Protein AF-A0A9N9KF55-F1 (afdb_monomer_lite)

pLDDT: mean 70.73, std 16.81, range [27.12, 92.0]

Sequence (144 aa):
PLNIGVVNFHNNLCIQPLPSSMITHIQKQMENEDEDSIFFDDGKKIGINKFAIDVDDEVMEFLNEFRDCMSLDVLRQTLHKNSVHNRPNLNFDISYAYQFFNHMYNLYSNDMLSRSLTESEYNSYVWTPLICYAFLEKGNIRIS

Secondary structure (DSSP, 8-state):
--------TT-TT--PPPPHHHHHHHHHHHH-TT-SEEESSTTS-SEEE-------HHHHHHHHTTTT--SHHHHHHHHHHT--TT-TT--HHHHHHHHHHHHHHHHHHSGGGTSPPPHHHHIIIIIHHHHIIIIITTS-----

Structure (mmCIF, N/CA/C/O backbone):
data_AF-A0A9N9KF55-F1
#
_entry.id   AF-A0A9N9KF55-F1
#
loop_
_atom_site.group_PDB
_atom_site.id
_atom_site.type_symbol
_atom_site.label_atom_id
_atom_site.label_alt_id
_atom_site.label_comp_id
_atom_site.labe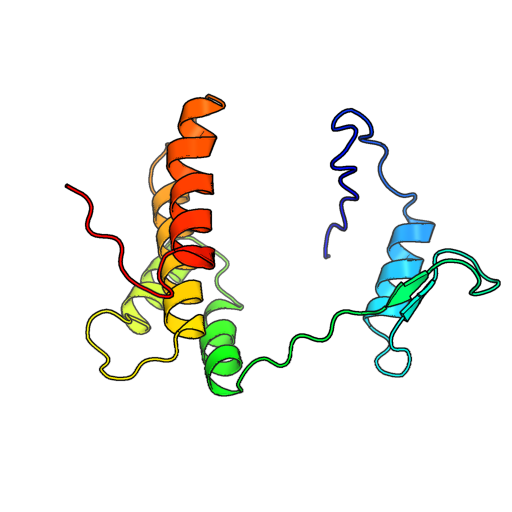l_asym_id
_atom_site.label_entity_id
_atom_site.label_seq_id
_atom_site.pdbx_PDB_ins_code
_atom_site.Cartn_x
_atom_site.Cartn_y
_atom_site.Cartn_z
_atom_site.occupancy
_atom_site.B_iso_or_equiv
_atom_site.auth_seq_id
_atom_site.auth_comp_id
_atom_site.auth_asym_id
_atom_site.auth_atom_id
_atom_site.pdbx_PDB_model_num
ATOM 1 N N . PRO A 1 1 ? 8.395 -1.470 12.565 1.00 34.22 1 PRO A N 1
ATOM 2 C CA . PRO A 1 1 ? 7.269 -0.893 13.339 1.00 34.22 1 PRO A CA 1
ATOM 3 C C . PRO A 1 1 ? 6.382 -0.028 12.433 1.00 34.22 1 PRO A C 1
ATOM 5 O O . PRO A 1 1 ? 6.870 0.956 11.883 1.00 34.22 1 PRO A O 1
ATOM 8 N N . LEU A 1 2 ? 5.118 -0.420 12.235 1.00 27.12 2 LEU A N 1
ATOM 9 C CA . LEU A 1 2 ? 4.132 0.390 11.509 1.00 27.12 2 LEU A CA 1
ATOM 10 C C . LEU A 1 2 ? 3.866 1.685 12.289 1.00 27.12 2 LEU A C 1
ATOM 12 O O . LEU A 1 2 ? 3.388 1.644 13.423 1.00 27.12 2 LEU A O 1
ATOM 16 N N . ASN A 1 3 ? 4.205 2.827 11.690 1.00 31.88 3 ASN A N 1
ATOM 17 C CA . ASN A 1 3 ? 3.914 4.150 12.234 1.00 31.88 3 ASN A CA 1
ATOM 18 C C . ASN A 1 3 ? 2.461 4.490 11.872 1.00 31.88 3 ASN A C 1
ATOM 20 O O . ASN A 1 3 ? 2.179 4.892 10.745 1.00 31.88 3 ASN A O 1
ATOM 24 N N . ILE A 1 4 ? 1.524 4.270 12.797 1.00 40.72 4 ILE A N 1
ATOM 25 C CA . ILE A 1 4 ? 0.111 4.607 12.584 1.00 40.72 4 ILE A CA 1
ATOM 26 C C . ILE A 1 4 ? -0.054 6.107 12.850 1.00 40.72 4 ILE A C 1
ATOM 28 O O . ILE A 1 4 ? -0.200 6.540 13.993 1.00 40.72 4 ILE A O 1
ATOM 32 N N . GLY A 1 5 ? 0.021 6.909 11.789 1.00 43.12 5 GLY A N 1
ATOM 33 C CA . GLY A 1 5 ? -0.360 8.318 11.823 1.00 43.12 5 GLY A CA 1
ATOM 34 C C . GLY A 1 5 ? -1.875 8.457 11.685 1.00 43.12 5 GLY A C 1
ATOM 35 O O . GLY A 1 5 ? -2.459 7.915 10.752 1.00 43.12 5 GLY A O 1
ATOM 36 N N . VAL A 1 6 ? -2.519 9.188 12.596 1.00 42.06 6 VAL A N 1
ATOM 37 C CA . VAL A 1 6 ? -3.926 9.583 12.438 1.00 42.06 6 VAL A CA 1
ATOM 38 C C . VAL A 1 6 ? -3.951 10.897 11.671 1.00 42.06 6 VAL A C 1
ATOM 40 O O . VAL A 1 6 ? -3.506 11.920 12.183 1.00 42.06 6 VAL A O 1
ATOM 43 N N . VAL A 1 7 ? -4.458 10.872 10.439 1.00 40.25 7 VAL A N 1
ATOM 44 C CA . VAL A 1 7 ? -4.678 12.081 9.639 1.00 40.25 7 VAL A CA 1
ATOM 45 C C . VAL A 1 7 ? -6.153 12.447 9.734 1.00 40.25 7 VAL A C 1
ATOM 47 O O . VAL A 1 7 ? -7.020 11.707 9.274 1.00 40.25 7 VAL A O 1
ATOM 50 N N . ASN A 1 8 ? -6.455 13.594 10.341 1.00 38.19 8 ASN A N 1
ATOM 51 C CA . ASN A 1 8 ? -7.797 14.160 10.288 1.00 38.19 8 ASN A CA 1
ATOM 52 C C . ASN A 1 8 ? -7.970 14.908 8.958 1.00 38.19 8 ASN A C 1
ATOM 54 O O . ASN A 1 8 ? -7.530 16.048 8.831 1.00 38.19 8 ASN A O 1
ATOM 58 N N . PHE A 1 9 ? -8.642 14.282 7.988 1.00 38.03 9 PHE A N 1
ATOM 59 C CA . PHE A 1 9 ? -8.884 14.856 6.655 1.00 38.03 9 PHE A CA 1
ATOM 60 C C . PHE A 1 9 ? -9.669 16.180 6.665 1.00 38.03 9 PHE A C 1
ATOM 62 O O . PHE A 1 9 ? -9.652 16.910 5.678 1.00 38.03 9 PHE A O 1
ATOM 69 N N . HIS A 1 10 ? -10.353 16.511 7.764 1.00 38.72 10 HIS A N 1
ATOM 70 C CA . HIS A 1 10 ? -11.086 17.771 7.909 1.00 38.72 10 HIS A CA 1
ATOM 71 C C . HIS A 1 10 ? -10.270 18.870 8.600 1.00 38.72 10 HIS A C 1
ATOM 73 O O . HIS A 1 10 ? -10.693 20.025 8.612 1.00 38.72 10 HIS A O 1
ATOM 79 N N . ASN A 1 11 ? -9.113 18.536 9.181 1.00 41.09 11 ASN A N 1
ATOM 80 C CA . ASN A 1 11 ? -8.229 19.503 9.818 1.00 41.09 11 ASN A CA 1
ATOM 81 C C . ASN A 1 11 ? -6.774 19.005 9.834 1.00 41.09 11 ASN A C 1
ATOM 83 O O . ASN A 1 11 ? -6.317 18.399 10.807 1.00 41.09 11 ASN A O 1
ATOM 87 N N . ASN A 1 12 ? -6.029 19.335 8.775 1.00 47.25 12 ASN A N 1
ATOM 88 C CA . ASN A 1 12 ? -4.617 18.972 8.587 1.00 47.25 12 ASN A CA 1
ATOM 89 C C . ASN A 1 12 ? -3.664 19.554 9.659 1.00 47.25 12 ASN A C 1
ATOM 91 O O . ASN A 1 12 ? -2.484 19.217 9.672 1.00 47.25 12 ASN A O 1
ATOM 95 N N . LEU A 1 13 ? -4.150 20.422 10.561 1.00 47.34 13 LEU A N 1
ATOM 96 C CA . LEU A 1 13 ? -3.384 20.982 11.685 1.00 47.34 13 LEU A CA 1
ATOM 97 C C . LEU A 1 13 ? -3.480 20.136 12.965 1.00 47.34 13 LEU A C 1
ATOM 99 O O . LEU A 1 13 ? -2.786 20.418 13.943 1.00 47.34 13 LEU A O 1
ATOM 103 N N . CYS A 1 14 ? -4.324 19.102 12.992 1.00 45.94 14 CYS A N 1
ATOM 104 C CA . CYS A 1 14 ? -4.403 18.180 14.121 1.00 45.94 14 CYS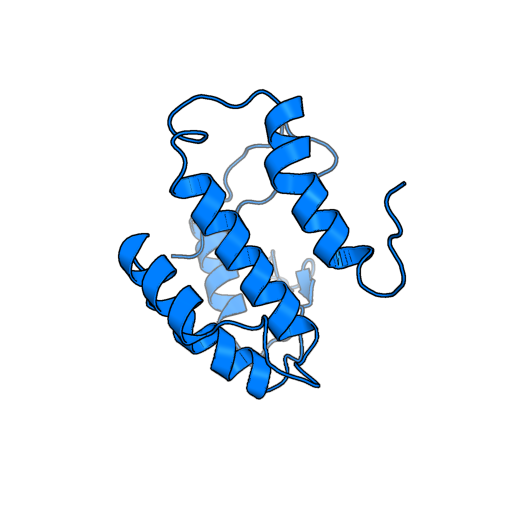 A CA 1
ATOM 105 C C . CYS A 1 14 ? -3.296 17.120 14.005 1.00 45.94 14 CYS A C 1
ATOM 107 O O . CYS A 1 14 ? -3.541 15.976 13.643 1.00 45.94 14 CYS A O 1
ATOM 109 N N . ILE A 1 15 ? -2.057 17.531 14.284 1.00 53.19 15 ILE A N 1
ATOM 110 C CA . ILE A 1 15 ? -0.848 16.691 14.211 1.00 53.19 15 ILE A CA 1
ATOM 111 C C . ILE A 1 15 ? -0.472 16.162 15.603 1.00 53.19 15 ILE A C 1
ATOM 113 O O . ILE A 1 15 ? 0.706 16.082 15.949 1.00 53.19 15 ILE A O 1
ATOM 117 N N . GLN A 1 16 ? -1.452 15.881 16.469 1.00 56.34 16 GLN A N 1
ATOM 118 C CA . GLN A 1 16 ? -1.115 15.305 17.768 1.00 56.34 16 GLN A CA 1
ATOM 119 C C . GLN A 1 16 ? -0.793 13.818 17.585 1.00 56.34 16 GLN A C 1
ATOM 121 O O . GLN A 1 16 ? -1.653 13.066 17.123 1.00 56.34 16 GLN A O 1
ATOM 126 N N . PRO A 1 17 ? 0.436 13.383 17.916 1.00 59.59 17 PRO A N 1
ATOM 127 C CA . PRO A 1 17 ? 0.771 11.973 17.877 1.00 59.59 17 PRO A CA 1
ATOM 128 C C . PRO A 1 17 ? -0.088 11.232 18.901 1.00 59.59 17 PRO A C 1
ATOM 130 O O . PRO A 1 17 ? -0.289 11.707 20.023 1.00 59.59 17 PRO A O 1
ATOM 133 N N . LEU A 1 18 ? -0.582 10.055 18.522 1.00 66.44 18 LEU A N 1
ATOM 134 C CA . LEU A 1 18 ? -1.236 9.168 19.474 1.00 66.44 18 LEU A CA 1
ATOM 135 C C . LEU A 1 18 ? -0.250 8.821 20.604 1.00 66.44 18 LEU A C 1
ATOM 137 O O . LEU A 1 18 ? 0.926 8.566 20.329 1.00 66.44 18 LEU A O 1
ATOM 141 N N . PRO A 1 19 ? -0.698 8.767 21.871 1.00 80.31 19 PRO A N 1
ATOM 142 C CA . PRO A 1 19 ? 0.139 8.277 22.957 1.00 80.31 19 PRO A CA 1
ATOM 143 C C . PRO A 1 19 ? 0.668 6.872 22.650 1.00 80.31 19 PRO A C 1
ATOM 145 O O . PRO A 1 19 ? -0.076 6.021 22.157 1.00 80.31 19 PRO A O 1
ATOM 148 N N . SER A 1 20 ? 1.925 6.584 22.999 1.00 77.00 20 SER A N 1
ATOM 149 C CA . SER A 1 20 ? 2.549 5.278 22.724 1.00 77.00 20 SER A CA 1
ATOM 150 C C . SER A 1 20 ? 1.765 4.094 23.299 1.00 77.00 20 SER A C 1
ATOM 152 O O . SER A 1 20 ? 1.746 3.016 22.707 1.00 77.00 20 SER A O 1
ATOM 154 N N . SER A 1 21 ? 1.090 4.290 24.434 1.00 82.62 21 SER A N 1
ATOM 155 C CA . SER A 1 21 ? 0.187 3.298 25.027 1.00 82.62 21 SER A CA 1
ATOM 156 C C . SER A 1 21 ? -0.989 2.961 24.109 1.00 82.62 21 SER A C 1
ATOM 158 O O . SER A 1 21 ? -1.297 1.786 23.926 1.00 82.62 21 SER A O 1
ATOM 160 N N . MET A 1 22 ? -1.601 3.968 23.485 1.00 80.00 22 MET A N 1
ATOM 161 C CA . MET A 1 22 ? -2.718 3.798 22.557 1.00 80.00 22 MET A CA 1
ATOM 162 C C . MET A 1 22 ? -2.259 3.172 21.238 1.00 80.00 22 MET A C 1
ATOM 164 O O . MET A 1 22 ? -2.923 2.274 20.732 1.00 80.00 22 MET A O 1
ATOM 168 N N . ILE A 1 23 ? -1.086 3.562 20.728 1.00 77.50 23 ILE A N 1
ATOM 169 C CA . ILE A 1 23 ? -0.466 2.916 19.557 1.00 77.50 23 ILE A CA 1
ATOM 170 C C . ILE A 1 23 ? -0.250 1.424 19.829 1.00 77.50 23 ILE A C 1
ATOM 172 O O . ILE A 1 23 ? -0.660 0.584 19.033 1.00 77.50 23 ILE A O 1
ATOM 176 N N . THR A 1 24 ? 0.337 1.089 20.980 1.00 82.50 24 THR A N 1
ATOM 177 C CA . THR A 1 24 ? 0.609 -0.304 21.368 1.00 82.50 24 THR A CA 1
ATOM 178 C C . THR A 1 24 ? -0.692 -1.094 21.541 1.00 82.50 24 THR A C 1
ATOM 180 O O . THR A 1 24 ? -0.768 -2.263 21.171 1.00 82.50 24 THR A O 1
ATOM 183 N N . HIS A 1 25 ? -1.730 -0.464 22.095 1.00 82.69 25 HIS A N 1
ATOM 184 C CA . HIS A 1 25 ? -3.055 -1.058 22.257 1.00 82.69 25 HIS A CA 1
ATOM 185 C C . HIS A 1 25 ? -3.730 -1.360 20.910 1.00 82.69 25 HIS A C 1
ATOM 187 O O . HIS A 1 25 ? -4.256 -2.455 20.723 1.00 82.69 25 HIS A O 1
ATOM 193 N N . ILE A 1 26 ? -3.670 -0.424 19.959 1.00 82.25 26 ILE A N 1
ATOM 194 C CA . ILE A 1 26 ? -4.184 -0.616 18.597 1.00 82.25 26 ILE A CA 1
ATOM 195 C C . ILE A 1 26 ? -3.396 -1.716 17.874 1.00 82.25 26 ILE A C 1
ATOM 197 O O . ILE A 1 26 ? -4.005 -2.607 17.293 1.00 82.25 26 ILE A O 1
ATOM 201 N N . GLN A 1 27 ? -2.061 -1.709 17.952 1.00 79.25 27 GLN A N 1
ATOM 202 C CA . GLN A 1 27 ? -1.208 -2.716 17.303 1.00 79.25 27 GLN A CA 1
ATOM 203 C C . GLN A 1 27 ? -1.519 -4.140 17.780 1.00 79.25 27 GLN A C 1
ATOM 205 O O . GLN A 1 27 ? -1.713 -5.026 16.956 1.00 79.25 27 GLN A O 1
ATOM 210 N N . LYS A 1 28 ? -1.665 -4.348 19.096 1.00 84.00 28 LYS A N 1
ATOM 211 C CA . LYS A 1 28 ? -2.052 -5.658 19.648 1.00 84.00 28 LYS A CA 1
ATOM 212 C C . LYS A 1 28 ? -3.408 -6.135 19.136 1.00 84.00 28 LYS A C 1
ATOM 214 O O . LYS A 1 28 ? -3.586 -7.322 18.896 1.00 84.00 28 LYS A O 1
ATOM 219 N N . GLN A 1 29 ? -4.367 -5.222 18.988 1.00 86.31 29 GLN A N 1
ATOM 220 C CA . GLN A 1 29 ? -5.672 -5.564 18.429 1.00 86.31 29 GLN A CA 1
ATOM 221 C C . GLN A 1 29 ? -5.583 -5.861 16.934 1.00 86.31 29 GLN A C 1
ATOM 223 O O . GLN A 1 29 ? -6.251 -6.780 16.484 1.00 86.31 29 GLN A O 1
ATOM 228 N N . MET A 1 30 ? -4.748 -5.150 16.167 1.00 78.56 30 MET A N 1
ATOM 229 C CA . MET A 1 30 ? -4.519 -5.447 14.747 1.00 78.56 30 MET A CA 1
ATOM 230 C C . MET A 1 30 ? -3.963 -6.856 14.531 1.00 78.56 30 MET A C 1
ATOM 232 O O . MET A 1 30 ? -4.444 -7.549 13.643 1.00 78.56 30 MET A O 1
ATOM 236 N N . GLU A 1 31 ? -3.012 -7.280 15.366 1.00 78.50 31 GLU A N 1
ATOM 237 C CA . GLU A 1 31 ? -2.396 -8.617 15.325 1.00 78.50 31 GLU A CA 1
ATOM 238 C C . GLU A 1 31 ? -3.329 -9.740 15.815 1.00 78.50 31 GLU A C 1
ATOM 240 O O . GLU A 1 31 ? -3.050 -10.912 15.583 1.00 78.50 31 GLU A O 1
ATOM 245 N N . ASN A 1 32 ? -4.429 -9.406 16.497 1.00 81.00 32 ASN A N 1
ATOM 246 C CA . ASN A 1 32 ? -5.387 -10.390 16.993 1.00 81.00 32 ASN A CA 1
ATOM 247 C C . ASN A 1 32 ? -6.397 -10.789 15.906 1.00 81.00 32 ASN A C 1
ATOM 249 O O . ASN A 1 32 ? -7.392 -10.094 15.718 1.00 81.00 32 ASN A O 1
ATOM 253 N N . GLU A 1 33 ? -6.176 -11.905 15.220 1.00 78.12 33 GLU A N 1
ATOM 254 C CA . GLU A 1 33 ? -7.069 -12.401 14.159 1.00 78.12 33 GLU A CA 1
ATOM 255 C C . GLU A 1 33 ? -8.475 -12.805 14.651 1.00 78.12 33 GLU A C 1
ATOM 257 O O . GLU A 1 33 ? -9.393 -12.865 13.841 1.00 78.12 33 GLU A O 1
ATOM 262 N N . ASP A 1 34 ? -8.685 -12.999 15.961 1.00 84.31 34 ASP A N 1
ATOM 263 C CA . ASP A 1 34 ? -9.984 -13.415 16.519 1.00 84.31 34 ASP A CA 1
ATOM 264 C C . ASP A 1 34 ? -11.014 -12.269 16.620 1.00 84.31 34 ASP A C 1
ATOM 266 O O . ASP A 1 34 ? -12.201 -12.512 16.851 1.00 84.31 34 ASP A O 1
ATOM 270 N N . GLU A 1 35 ? -10.579 -11.009 16.503 1.00 82.69 35 GLU A N 1
ATOM 271 C CA . GLU A 1 35 ? -11.461 -9.838 16.579 1.00 82.69 35 GLU A CA 1
ATOM 272 C C . GLU A 1 35 ? -11.457 -9.048 15.268 1.00 82.69 35 GLU A C 1
ATOM 274 O O . GLU A 1 35 ? -10.433 -8.501 14.868 1.00 82.69 35 GLU A O 1
ATOM 279 N N . ASP A 1 36 ? -12.630 -8.872 14.659 1.00 83.62 36 ASP A N 1
ATOM 280 C CA . ASP A 1 36 ? -12.824 -8.085 13.430 1.00 83.62 36 ASP A CA 1
ATOM 281 C C . ASP A 1 36 ? -12.849 -6.568 13.672 1.00 83.62 36 ASP A C 1
ATOM 283 O O . ASP A 1 36 ? -13.263 -5.795 12.812 1.00 83.62 36 ASP A O 1
ATOM 287 N N . SER A 1 37 ? -12.486 -6.092 14.862 1.00 84.62 37 SER A N 1
ATOM 288 C CA . SER A 1 37 ? -12.584 -4.678 15.234 1.00 84.62 37 SER A CA 1
ATOM 289 C C . SER A 1 37 ? -11.411 -4.227 16.089 1.00 84.62 37 SER A C 1
ATOM 291 O O . SER A 1 37 ? -10.804 -5.009 16.813 1.00 84.62 37 SER A O 1
ATOM 293 N N . ILE A 1 38 ? -11.095 -2.940 15.992 1.00 84.81 38 ILE A N 1
ATOM 294 C CA . ILE A 1 38 ? -10.133 -2.24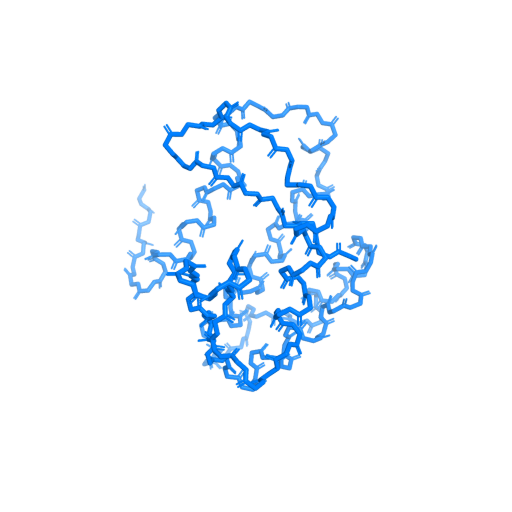3 16.838 1.00 84.81 38 ILE A CA 1
ATOM 295 C C . ILE A 1 38 ? -10.929 -1.269 17.692 1.00 84.81 38 ILE A C 1
ATOM 297 O O . ILE A 1 38 ? -11.574 -0.361 17.166 1.00 84.81 38 ILE A O 1
ATOM 301 N N . PHE A 1 39 ? -10.863 -1.439 19.004 1.00 88.19 39 PHE A N 1
ATOM 302 C CA . PHE A 1 39 ? -11.515 -0.568 19.968 1.00 88.19 39 PHE A CA 1
ATOM 303 C C . PHE A 1 39 ? -10.535 0.477 20.506 1.00 88.19 39 PHE A C 1
ATOM 305 O O . PHE A 1 39 ? -9.349 0.206 20.705 1.00 88.19 39 PHE A O 1
ATOM 312 N N . PHE A 1 40 ? -11.038 1.689 20.731 1.00 84.00 40 PHE A N 1
ATOM 313 C CA . PHE A 1 40 ? -10.270 2.809 21.283 1.00 84.00 40 PHE A CA 1
ATOM 314 C C . PHE A 1 40 ? -10.494 3.003 22.785 1.00 84.00 40 PHE A C 1
ATOM 316 O O . PHE A 1 40 ? -9.832 3.839 23.398 1.00 84.00 40 PHE A O 1
ATOM 323 N N . ASP A 1 41 ? -11.423 2.251 23.370 1.00 82.00 41 ASP A N 1
ATOM 324 C CA . ASP A 1 41 ? -11.728 2.258 24.794 1.00 82.00 41 ASP A CA 1
ATOM 325 C C . ASP A 1 41 ? -11.835 0.835 25.351 1.00 82.00 41 ASP A C 1
ATOM 327 O O . ASP A 1 41 ? -12.280 -0.089 24.669 1.00 82.00 41 ASP A O 1
ATOM 331 N N . ASP A 1 42 ? -11.496 0.682 26.633 1.00 79.62 42 ASP A N 1
ATOM 332 C CA . ASP A 1 42 ? -11.541 -0.604 27.343 1.00 79.62 42 ASP A CA 1
ATOM 333 C C . ASP A 1 42 ? -12.962 -1.189 27.437 1.00 79.62 42 ASP A C 1
ATOM 335 O O . ASP A 1 42 ? -13.141 -2.394 27.612 1.00 79.62 42 ASP A O 1
ATOM 339 N N . GLY A 1 43 ? -13.988 -0.340 27.323 1.00 82.94 43 GLY A N 1
ATOM 340 C CA . GLY A 1 43 ? -15.392 -0.741 27.316 1.00 82.94 43 GLY A CA 1
ATOM 341 C C . GLY A 1 43 ? -15.885 -1.246 25.960 1.00 82.94 43 GLY A C 1
ATOM 342 O O . GLY A 1 43 ? -17.059 -1.613 25.869 1.00 82.94 43 GLY A O 1
ATOM 343 N N . LYS A 1 44 ? -15.025 -1.252 24.929 1.00 84.38 44 LYS A N 1
ATOM 344 C CA . LYS A 1 44 ? -15.331 -1.648 23.548 1.00 84.38 44 LYS A CA 1
ATOM 345 C C . LYS A 1 44 ? -16.551 -0.927 22.957 1.00 84.38 44 LYS A C 1
ATOM 347 O O . LYS A 1 44 ? -17.296 -1.496 22.162 1.00 84.38 44 LYS A O 1
ATOM 352 N N . LYS A 1 45 ? -16.799 0.324 23.359 1.00 83.62 45 LYS A N 1
ATOM 353 C CA . LYS A 1 45 ? -17.968 1.100 22.902 1.00 83.62 45 LYS A CA 1
ATOM 354 C C . LYS A 1 45 ? -17.699 1.878 21.620 1.00 83.62 45 LYS A C 1
ATOM 356 O O . LYS A 1 45 ? -18.629 2.159 20.870 1.00 83.62 45 LYS A O 1
ATOM 361 N N . ILE A 1 46 ? -16.448 2.259 21.400 1.00 81.81 46 ILE A N 1
ATOM 362 C CA . ILE A 1 46 ? -15.979 3.084 20.298 1.00 81.81 46 ILE A CA 1
ATOM 363 C C . ILE A 1 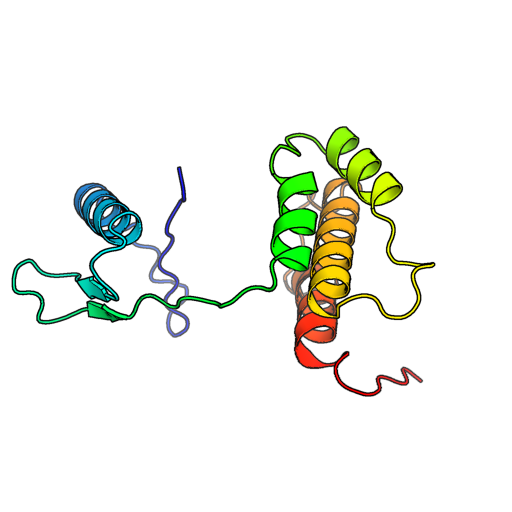46 ? -14.866 2.305 19.606 1.00 81.81 46 ILE A C 1
ATOM 365 O O . ILE A 1 46 ? -13.807 2.048 20.178 1.00 81.81 46 ILE A O 1
ATOM 369 N N . GLY A 1 47 ? -15.103 1.930 18.356 1.00 82.81 47 GLY A N 1
ATOM 370 C CA . GLY A 1 47 ? -14.141 1.183 17.565 1.00 82.81 47 GLY A CA 1
ATOM 371 C C . GLY A 1 47 ? -14.412 1.299 16.077 1.00 82.81 47 GLY A C 1
ATOM 372 O O . GLY A 1 47 ? -15.404 1.892 15.648 1.00 82.81 47 GLY A O 1
ATOM 373 N N . ILE A 1 48 ? -13.498 0.735 15.302 1.00 82.75 48 ILE A N 1
ATOM 374 C CA . ILE A 1 48 ? -13.619 0.581 13.857 1.00 82.75 48 ILE A CA 1
ATOM 375 C C . ILE A 1 48 ? -13.481 -0.890 13.505 1.00 82.75 48 ILE A C 1
ATOM 377 O O . ILE A 1 48 ? -12.663 -1.598 14.091 1.00 82.75 48 ILE A O 1
ATOM 381 N N . ASN A 1 49 ? -14.254 -1.339 12.523 1.00 79.38 49 ASN A N 1
ATOM 382 C CA . ASN A 1 49 ? -14.057 -2.668 11.968 1.00 79.38 49 ASN A CA 1
ATOM 383 C C . ASN A 1 49 ? -12.706 -2.708 11.250 1.00 79.38 49 ASN A C 1
ATOM 385 O O . ASN A 1 49 ? -12.311 -1.750 10.578 1.00 79.38 49 ASN A O 1
ATOM 389 N N . LYS A 1 50 ? -12.006 -3.828 11.380 1.00 76.06 50 LYS A N 1
ATOM 390 C CA . LYS A 1 50 ? -10.862 -4.145 10.544 1.00 76.06 50 LYS A CA 1
ATOM 391 C C . LYS A 1 50 ? -11.363 -4.308 9.120 1.00 76.06 50 LYS A C 1
ATOM 393 O O . LYS A 1 50 ? -12.332 -5.017 8.859 1.00 76.06 50 LYS A O 1
ATOM 398 N N . PHE A 1 51 ? -10.694 -3.641 8.195 1.00 63.09 51 PHE A N 1
ATOM 399 C CA . PHE A 1 51 ? -10.924 -3.864 6.780 1.00 63.09 51 PHE A CA 1
ATOM 400 C C . PHE A 1 51 ? -10.035 -5.027 6.356 1.00 63.09 51 PHE A C 1
ATOM 402 O O . PHE A 1 51 ? -8.832 -4.854 6.177 1.00 63.09 51 PHE A O 1
ATOM 409 N N . ALA A 1 52 ? -10.625 -6.215 6.248 1.00 58.72 52 ALA A N 1
ATOM 410 C CA . ALA A 1 52 ? -10.002 -7.312 5.530 1.00 58.72 52 ALA A CA 1
ATOM 411 C C . ALA A 1 52 ? -10.198 -7.047 4.034 1.00 58.72 52 ALA A C 1
ATOM 413 O O . ALA A 1 52 ? -11.329 -6.923 3.561 1.00 58.72 52 ALA A O 1
ATOM 414 N N . ILE A 1 53 ? -9.095 -6.889 3.310 1.00 62.75 53 ILE A N 1
ATOM 415 C CA . ILE A 1 53 ? -9.115 -6.879 1.852 1.00 62.75 53 ILE A CA 1
ATOM 416 C C . ILE A 1 53 ? -8.779 -8.307 1.455 1.00 62.75 53 ILE A C 1
ATOM 418 O O . ILE A 1 53 ? -7.686 -8.778 1.761 1.00 62.75 53 ILE A O 1
ATOM 422 N N . ASP A 1 54 ? -9.742 -8.994 0.848 1.00 63.66 54 ASP A N 1
ATOM 423 C CA . ASP A 1 54 ? -9.476 -10.264 0.186 1.00 63.66 54 ASP A CA 1
ATOM 424 C C . ASP A 1 54 ? -8.615 -9.953 -1.040 1.00 63.66 54 ASP A C 1
ATOM 426 O O . ASP A 1 54 ? -9.020 -9.177 -1.910 1.00 63.66 54 ASP A O 1
ATOM 430 N N . VAL A 1 55 ? -7.379 -10.440 -1.025 1.00 70.06 55 VAL A N 1
ATOM 431 C CA . VAL A 1 55 ? -6.389 -10.200 -2.071 1.00 70.06 55 VAL A CA 1
ATOM 432 C C . VAL A 1 55 ? -6.084 -11.550 -2.688 1.00 70.06 55 VAL A C 1
ATOM 434 O O . VAL A 1 55 ? -5.673 -12.459 -1.971 1.00 70.06 55 VAL A O 1
ATOM 437 N N . ASP A 1 56 ? -6.261 -11.661 -4.005 1.00 81.19 56 ASP A N 1
ATOM 438 C CA . ASP A 1 56 ? -5.971 -12.890 -4.742 1.00 81.19 56 ASP A CA 1
ATOM 439 C C . ASP A 1 56 ? -4.568 -13.425 -4.397 1.00 81.19 56 ASP A C 1
ATOM 441 O O . ASP A 1 56 ? -3.596 -12.662 -4.348 1.00 81.19 56 ASP A O 1
ATOM 445 N N . ASP A 1 57 ? -4.4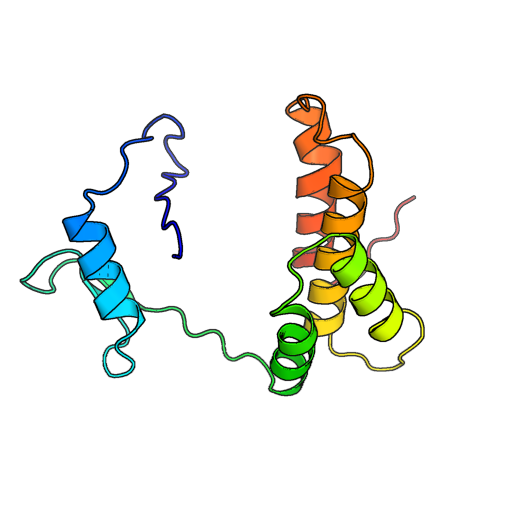40 -14.745 -4.226 1.00 85.50 57 ASP A N 1
ATOM 446 C CA . ASP A 1 57 ? -3.169 -15.396 -3.872 1.00 85.50 57 ASP A CA 1
ATOM 447 C C . ASP A 1 57 ? -2.031 -15.010 -4.835 1.00 85.50 57 ASP A C 1
ATOM 449 O O . ASP A 1 57 ? -0.908 -14.753 -4.406 1.00 85.50 57 ASP A O 1
ATOM 453 N N . GLU A 1 58 ? -2.329 -14.877 -6.133 1.00 87.31 58 GLU A N 1
ATOM 454 C CA . GLU A 1 58 ? -1.363 -14.447 -7.158 1.00 87.31 58 GLU A CA 1
ATOM 455 C C . GLU A 1 58 ? -0.836 -13.023 -6.895 1.00 87.31 58 GLU A C 1
ATOM 457 O O . GLU A 1 58 ? 0.349 -12.734 -7.085 1.00 87.31 58 GLU A O 1
ATOM 462 N N . VAL A 1 59 ? -1.703 -12.121 -6.424 1.00 84.50 59 VAL A N 1
ATOM 463 C CA . VAL A 1 59 ? -1.325 -10.750 -6.059 1.00 84.50 59 VAL A CA 1
ATOM 464 C C . VAL A 1 59 ? -0.454 -10.779 -4.805 1.00 84.50 59 VAL A C 1
ATOM 466 O O . VAL A 1 59 ? 0.563 -10.086 -4.751 1.00 84.50 59 VAL A O 1
ATOM 469 N N . MET A 1 60 ? -0.792 -11.614 -3.818 1.00 84.50 60 MET A N 1
ATOM 470 C CA . MET A 1 60 ? 0.029 -11.794 -2.618 1.00 84.50 60 MET A CA 1
ATOM 471 C C . MET A 1 60 ? 1.411 -12.375 -2.940 1.00 84.50 60 MET A C 1
ATOM 473 O O . MET A 1 60 ? 2.417 -11.881 -2.426 1.00 84.50 60 MET A O 1
ATOM 477 N N . GLU A 1 61 ? 1.495 -13.384 -3.809 1.00 88.62 61 GLU A N 1
ATOM 478 C CA . GLU A 1 61 ? 2.762 -13.942 -4.298 1.00 88.62 61 GLU A CA 1
ATOM 479 C C . GLU A 1 61 ? 3.612 -12.878 -4.998 1.00 88.62 61 GLU A C 1
ATOM 481 O O . GLU A 1 61 ? 4.797 -12.733 -4.686 1.00 88.62 61 GLU A O 1
ATOM 486 N N . PHE A 1 62 ? 2.998 -12.072 -5.868 1.00 89.38 62 PHE A N 1
ATOM 487 C CA . PHE A 1 62 ? 3.675 -10.954 -6.518 1.00 89.38 62 PHE A CA 1
ATOM 488 C C . PHE A 1 62 ? 4.210 -9.934 -5.502 1.00 89.38 62 PHE A C 1
ATOM 490 O O . PHE A 1 62 ? 5.381 -9.559 -5.565 1.00 89.38 62 PHE A O 1
ATOM 497 N N . LEU A 1 63 ? 3.388 -9.494 -4.542 1.00 87.75 63 LEU A N 1
ATOM 498 C CA . LEU A 1 63 ? 3.794 -8.523 -3.517 1.00 87.75 63 LEU A CA 1
ATOM 499 C C . LEU A 1 63 ? 4.925 -9.058 -2.631 1.00 87.75 63 LEU A C 1
ATOM 501 O O . LEU A 1 63 ? 5.824 -8.303 -2.249 1.00 87.75 63 LEU A O 1
ATOM 505 N N . ASN A 1 64 ? 4.925 -10.361 -2.343 1.00 88.81 64 ASN A N 1
ATOM 506 C CA . ASN A 1 64 ? 5.973 -11.007 -1.560 1.00 88.81 64 ASN A CA 1
ATOM 507 C C . ASN A 1 64 ? 7.353 -10.927 -2.231 1.00 88.81 64 ASN A C 1
ATOM 509 O O . ASN A 1 64 ? 8.353 -10.854 -1.517 1.00 88.81 64 ASN A O 1
ATOM 513 N N . GLU A 1 65 ? 7.438 -10.842 -3.565 1.00 91.00 65 GLU A N 1
ATOM 514 C CA . GLU A 1 65 ? 8.717 -10.621 -4.258 1.00 91.00 65 GLU A CA 1
ATOM 515 C C . GLU A 1 65 ? 9.371 -9.274 -3.902 1.00 91.00 65 GLU A C 1
ATOM 517 O O . GLU A 1 65 ? 10.590 -9.121 -4.011 1.00 91.00 65 GLU A O 1
ATOM 522 N N . PHE A 1 66 ? 8.579 -8.300 -3.445 1.00 89.25 66 PHE A N 1
ATOM 523 C CA . PHE A 1 66 ? 9.043 -6.965 -3.069 1.00 89.25 66 PHE A CA 1
ATOM 524 C C . PHE A 1 66 ? 9.245 -6.792 -1.557 1.00 89.25 66 PHE A C 1
ATOM 526 O O . PHE A 1 66 ? 9.780 -5.766 -1.136 1.00 89.25 66 PHE A O 1
ATOM 533 N N . ARG A 1 67 ? 8.871 -7.785 -0.736 1.00 84.38 67 ARG A N 1
ATOM 534 C CA . ARG A 1 67 ? 8.858 -7.695 0.737 1.00 84.38 67 ARG A CA 1
ATOM 535 C C . ARG A 1 67 ? 10.203 -7.280 1.339 1.00 84.38 67 ARG A C 1
ATOM 537 O O . ARG A 1 67 ? 10.232 -6.474 2.264 1.00 84.38 67 ARG A O 1
ATOM 544 N N . ASP A 1 68 ? 11.296 -7.797 0.782 1.00 81.38 68 ASP A N 1
ATOM 545 C CA . ASP A 1 68 ? 12.660 -7.571 1.274 1.00 81.38 68 ASP A CA 1
ATOM 546 C C . ASP A 1 68 ? 13.436 -6.531 0.435 1.00 81.38 68 ASP A C 1
ATOM 548 O O . ASP A 1 68 ? 14.667 -6.450 0.489 1.00 81.38 68 ASP A O 1
ATOM 552 N N . CYS A 1 69 ? 12.737 -5.708 -0.360 1.00 84.88 69 CYS A N 1
ATOM 553 C CA . CYS A 1 69 ? 13.350 -4.628 -1.140 1.00 84.88 69 CYS A CA 1
ATOM 554 C C . CYS A 1 69 ? 13.785 -3.461 -0.238 1.00 84.88 69 CYS A C 1
ATOM 556 O O . CYS A 1 69 ? 13.085 -2.463 -0.093 1.00 84.88 69 CYS A O 1
ATOM 558 N N . MET A 1 70 ? 14.984 -3.570 0.337 1.00 83.06 70 MET A N 1
ATOM 559 C CA . MET A 1 70 ? 15.539 -2.577 1.271 1.00 83.06 70 MET A CA 1
ATOM 560 C C . MET A 1 70 ? 16.392 -1.482 0.605 1.00 83.06 70 MET A C 1
ATOM 562 O O . MET A 1 70 ? 16.910 -0.602 1.292 1.00 83.06 70 MET A O 1
ATOM 566 N N . SER A 1 71 ? 16.583 -1.521 -0.718 1.00 83.62 71 SER A N 1
ATOM 567 C CA . SER A 1 71 ? 17.353 -0.514 -1.461 1.00 83.62 71 SER A CA 1
ATOM 568 C C . SER A 1 71 ? 16.796 -0.276 -2.866 1.00 83.62 71 SER A C 1
ATOM 570 O O . SER A 1 71 ? 16.122 -1.138 -3.431 1.00 83.62 71 SER A O 1
ATOM 572 N N . LEU A 1 72 ? 17.114 0.884 -3.456 1.00 84.50 72 LEU A N 1
ATOM 573 C CA . LEU A 1 72 ? 16.691 1.226 -4.821 1.00 84.50 72 LEU A CA 1
ATOM 574 C C . LEU A 1 72 ? 17.288 0.294 -5.879 1.00 84.50 72 LEU A C 1
ATOM 576 O O . LEU A 1 72 ? 16.629 0.005 -6.875 1.00 84.50 72 LEU A O 1
ATOM 580 N N . ASP A 1 73 ? 18.507 -0.205 -5.668 1.00 86.75 73 ASP A N 1
ATOM 581 C CA . ASP A 1 73 ? 19.120 -1.174 -6.579 1.00 86.75 73 ASP A CA 1
ATOM 582 C C . ASP A 1 73 ? 18.390 -2.517 -6.557 1.00 86.75 73 ASP A C 1
ATOM 584 O O . ASP A 1 73 ? 18.148 -3.090 -7.622 1.00 86.75 73 ASP A O 1
ATOM 588 N N . VAL A 1 74 ? 18.009 -2.998 -5.367 1.00 87.25 74 VAL A N 1
ATOM 589 C CA . VAL A 1 74 ? 17.214 -4.226 -5.221 1.00 87.25 74 VAL A CA 1
ATOM 590 C C . VAL A 1 74 ? 15.833 -4.014 -5.836 1.00 87.25 74 VAL A C 1
ATOM 592 O O . VAL A 1 74 ? 15.421 -4.821 -6.661 1.00 87.25 74 VAL A O 1
ATOM 595 N N . LEU A 1 75 ? 15.174 -2.884 -5.557 1.00 88.00 75 LEU A N 1
ATOM 596 C CA . LEU A 1 75 ? 13.886 -2.540 -6.165 1.00 88.00 75 LEU A CA 1
ATOM 597 C C . LEU A 1 75 ? 13.958 -2.515 -7.700 1.00 88.00 75 LEU A C 1
ATOM 599 O O . LEU A 1 75 ? 13.102 -3.100 -8.358 1.00 88.00 75 LEU A O 1
ATOM 603 N N . ARG A 1 76 ? 15.001 -1.907 -8.287 1.00 89.94 76 ARG A N 1
ATOM 604 C CA . ARG A 1 76 ? 15.219 -1.899 -9.745 1.00 89.94 76 ARG A CA 1
ATOM 605 C C . ARG A 1 76 ? 15.331 -3.315 -10.308 1.00 89.94 76 ARG A C 1
ATOM 607 O O . ARG A 1 76 ? 14.735 -3.613 -11.342 1.00 89.94 76 ARG A O 1
ATOM 614 N N . GLN A 1 77 ? 16.117 -4.176 -9.661 1.00 92.00 77 GLN A N 1
ATOM 615 C CA . GLN A 1 77 ? 16.301 -5.561 -10.102 1.00 92.00 77 GLN A CA 1
ATOM 616 C C . GLN A 1 77 ? 14.993 -6.354 -10.001 1.00 92.00 77 GLN A C 1
ATOM 618 O O . GLN A 1 77 ? 14.632 -7.051 -10.951 1.00 92.00 77 GLN A O 1
ATOM 623 N N . THR A 1 78 ? 14.257 -6.201 -8.899 1.00 92.00 78 THR A N 1
ATOM 624 C CA . THR A 1 78 ? 12.963 -6.860 -8.682 1.00 92.00 78 THR A CA 1
ATOM 625 C C . THR A 1 78 ? 11.917 -6.389 -9.692 1.00 92.00 78 THR A C 1
ATOM 627 O O . THR A 1 78 ? 11.230 -7.226 -10.273 1.00 92.00 78 THR A O 1
ATOM 630 N N . LEU A 1 79 ? 11.844 -5.085 -9.989 1.00 91.06 79 LEU A N 1
ATOM 631 C CA . LEU A 1 79 ? 10.988 -4.540 -11.052 1.00 91.06 79 LEU A CA 1
ATOM 632 C C . LEU A 1 79 ? 11.342 -5.131 -12.419 1.00 91.06 79 LEU A C 1
ATOM 634 O O . LEU A 1 79 ? 10.467 -5.586 -13.148 1.00 91.06 79 LEU A O 1
ATOM 638 N N . HIS A 1 80 ? 12.629 -5.190 -12.762 1.00 90.25 80 HIS A N 1
ATOM 639 C CA . HIS A 1 80 ? 13.053 -5.760 -14.037 1.00 90.25 80 HIS A CA 1
ATOM 640 C C . HIS A 1 80 ? 12.687 -7.249 -14.154 1.00 90.25 80 HIS A C 1
ATOM 642 O O . HIS A 1 80 ? 12.202 -7.691 -15.196 1.00 90.25 80 HIS A O 1
ATOM 648 N N . LYS A 1 81 ? 12.897 -8.034 -13.088 1.00 90.12 81 LYS A N 1
ATOM 649 C CA . LYS A 1 81 ? 12.528 -9.458 -13.035 1.00 90.12 81 LYS A CA 1
ATOM 650 C C . LYS A 1 81 ? 11.014 -9.656 -13.189 1.00 90.12 81 LYS A C 1
ATOM 652 O O . LYS A 1 81 ? 10.583 -10.571 -13.889 1.00 90.12 81 LYS A O 1
ATOM 657 N N . ASN A 1 82 ? 10.224 -8.779 -12.576 1.00 87.81 82 ASN A N 1
ATOM 658 C CA . ASN A 1 82 ? 8.767 -8.875 -12.510 1.00 87.81 82 ASN A CA 1
ATOM 659 C C . ASN A 1 82 ? 8.039 -7.984 -13.518 1.00 87.81 82 ASN A C 1
ATOM 661 O O . ASN A 1 82 ? 6.902 -7.581 -13.282 1.00 87.81 82 ASN A O 1
ATOM 665 N N . SER A 1 83 ? 8.677 -7.675 -14.649 1.00 85.69 83 SER A N 1
ATOM 666 C CA . SER A 1 83 ? 8.089 -6.781 -15.642 1.00 85.69 83 SER A CA 1
ATOM 667 C C . SER A 1 83 ? 6.736 -7.282 -16.156 1.00 85.69 83 SER A C 1
ATOM 669 O O . SER A 1 83 ? 6.592 -8.427 -16.600 1.00 85.69 83 SER A O 1
ATOM 671 N N . VAL A 1 84 ? 5.754 -6.380 -16.132 1.00 83.12 84 VAL A N 1
ATOM 672 C CA . VAL A 1 84 ? 4.367 -6.638 -16.546 1.00 83.12 84 VAL A CA 1
ATOM 673 C C . VAL A 1 84 ? 4.102 -6.324 -18.021 1.00 83.12 84 VAL A C 1
ATOM 675 O O . VAL A 1 84 ? 3.113 -6.784 -18.580 1.00 83.12 84 VAL A O 1
ATOM 678 N N . HIS A 1 85 ? 5.003 -5.594 -18.689 1.00 70.50 85 HIS A N 1
ATOM 679 C CA . HIS A 1 85 ? 4.769 -5.001 -20.016 1.00 70.50 85 HIS A CA 1
ATOM 680 C C . HIS A 1 85 ? 4.569 -6.003 -21.168 1.00 70.50 85 HIS A C 1
ATOM 682 O O . HIS A 1 85 ? 4.153 -5.598 -22.247 1.00 70.50 85 HIS A O 1
ATOM 688 N N . ASN A 1 86 ? 4.825 -7.298 -20.948 1.00 65.44 86 ASN A N 1
ATOM 689 C CA . ASN A 1 86 ? 4.728 -8.344 -21.973 1.00 65.44 86 ASN A CA 1
ATOM 690 C C . ASN A 1 86 ? 3.873 -9.553 -21.546 1.00 65.44 86 ASN A C 1
ATOM 692 O O . ASN A 1 86 ? 3.985 -10.619 -22.153 1.00 65.44 86 ASN A O 1
ATOM 696 N N . ARG A 1 87 ? 3.049 -9.429 -20.496 1.00 71.00 87 ARG A N 1
ATOM 697 C CA . ARG A 1 87 ? 2.224 -10.539 -19.988 1.00 71.00 87 ARG A CA 1
ATOM 698 C C . ARG A 1 87 ? 0.758 -10.367 -20.416 1.00 71.00 87 ARG A C 1
ATOM 700 O O . ARG A 1 87 ? 0.073 -9.510 -19.860 1.00 71.00 87 ARG A O 1
ATOM 707 N N . PRO A 1 88 ? 0.253 -11.136 -21.401 1.00 57.59 88 PRO A N 1
ATOM 708 C CA . PRO A 1 88 ? -1.172 -11.120 -21.722 1.00 57.59 88 PRO A CA 1
ATOM 709 C C . PRO A 1 88 ? -1.984 -11.709 -20.556 1.00 57.59 88 PRO A C 1
ATOM 711 O O . PRO A 1 88 ? -1.565 -12.698 -19.961 1.00 57.59 88 PRO A O 1
ATOM 714 N N . ASN A 1 89 ? -3.151 -11.120 -20.264 1.00 65.75 89 ASN A N 1
ATOM 715 C CA . ASN A 1 89 ? -4.077 -11.511 -19.183 1.00 65.75 89 ASN A CA 1
ATOM 716 C C . ASN A 1 89 ? -3.543 -11.346 -17.750 1.00 65.75 89 ASN A C 1
ATOM 718 O O . ASN A 1 89 ? -3.895 -12.127 -16.870 1.00 65.75 89 ASN A O 1
ATOM 722 N N . LEU A 1 90 ? -2.701 -10.343 -17.506 1.00 73.00 90 LEU A N 1
ATOM 723 C CA . LEU A 1 90 ? -2.214 -10.069 -16.160 1.00 73.00 90 LEU A CA 1
ATOM 724 C C . LEU A 1 90 ? -3.330 -9.521 -15.255 1.00 73.00 90 LEU A C 1
ATOM 726 O O . LEU A 1 90 ? -4.122 -8.680 -15.687 1.00 73.00 90 LEU A O 1
ATOM 730 N N . ASN A 1 91 ? -3.358 -9.970 -13.999 1.00 82.06 91 ASN A N 1
ATOM 731 C CA . ASN A 1 91 ? -4.251 -9.442 -12.972 1.00 82.06 91 ASN A CA 1
ATOM 732 C C . ASN A 1 91 ? -4.102 -7.903 -12.867 1.00 82.06 91 ASN A C 1
ATOM 734 O O . ASN A 1 91 ? -2.989 -7.357 -12.904 1.00 82.06 91 ASN A O 1
ATOM 738 N N . PHE A 1 92 ? -5.233 -7.195 -12.780 1.00 82.62 92 PHE A N 1
ATOM 739 C CA . PHE A 1 92 ? -5.265 -5.732 -12.690 1.00 82.62 92 PHE A CA 1
ATOM 740 C C . PHE A 1 92 ? -4.493 -5.229 -11.465 1.00 82.62 92 PHE A C 1
ATOM 742 O O . PHE A 1 92 ? -3.704 -4.295 -11.589 1.00 82.62 92 PHE A O 1
ATOM 749 N N . ASP A 1 93 ? -4.647 -5.883 -10.314 1.00 81.25 93 ASP A N 1
ATOM 750 C CA . ASP A 1 93 ? -4.018 -5.466 -9.061 1.00 81.25 93 ASP A CA 1
ATOM 751 C C . ASP A 1 93 ? -2.499 -5.679 -9.091 1.00 81.25 93 ASP A C 1
ATOM 753 O O . ASP A 1 93 ? -1.746 -4.841 -8.594 1.00 81.25 93 ASP A O 1
ATOM 757 N N . ILE A 1 94 ? -2.022 -6.728 -9.775 1.00 86.19 94 ILE A N 1
ATOM 758 C CA . ILE A 1 94 ? -0.586 -6.920 -10.055 1.00 86.19 94 ILE A CA 1
ATOM 759 C C . ILE A 1 94 ? -0.059 -5.791 -10.943 1.00 86.19 94 ILE A C 1
ATOM 761 O O . ILE A 1 94 ? 1.005 -5.226 -10.678 1.00 86.19 94 ILE A O 1
ATOM 765 N N . SER A 1 95 ? -0.804 -5.441 -11.994 1.00 83.75 95 SER A N 1
ATOM 766 C CA . SER A 1 95 ? -0.428 -4.354 -12.904 1.00 83.75 95 SER A CA 1
ATOM 767 C C . SER A 1 95 ? -0.345 -3.024 -12.153 1.00 83.75 95 SER A C 1
ATOM 769 O O . SER A 1 95 ? 0.634 -2.291 -12.293 1.00 83.75 95 SER A O 1
ATOM 771 N N . TYR A 1 96 ? -1.330 -2.752 -11.298 1.00 81.69 96 TYR A N 1
ATOM 772 C CA . TYR A 1 96 ? -1.373 -1.569 -10.450 1.00 81.69 96 TYR A CA 1
ATOM 773 C C . TYR A 1 96 ? -0.200 -1.529 -9.459 1.00 81.69 96 TYR A C 1
ATOM 775 O O . TYR A 1 96 ? 0.532 -0.537 -9.411 1.00 81.69 96 TYR A O 1
ATOM 783 N N . ALA A 1 97 ? 0.038 -2.615 -8.717 1.00 83.38 97 ALA A N 1
ATOM 784 C CA . ALA A 1 97 ? 1.134 -2.709 -7.755 1.00 83.38 97 ALA A CA 1
ATOM 785 C C . ALA A 1 97 ? 2.506 -2.530 -8.426 1.00 83.38 97 ALA A C 1
ATOM 787 O O . ALA A 1 97 ? 3.349 -1.781 -7.927 1.00 83.38 97 ALA A O 1
ATOM 788 N N . TYR A 1 98 ? 2.718 -3.145 -9.595 1.00 88.12 98 TYR A N 1
ATOM 789 C CA . TYR A 1 98 ? 3.938 -2.952 -10.377 1.00 88.12 98 TYR A CA 1
ATOM 790 C C . TYR A 1 98 ? 4.146 -1.485 -10.759 1.00 88.12 98 TYR A C 1
ATOM 792 O O . TYR A 1 98 ? 5.234 -0.940 -10.559 1.00 88.12 98 TYR A O 1
ATOM 800 N N . GLN A 1 99 ? 3.117 -0.837 -11.313 1.00 82.25 99 GLN A N 1
ATOM 801 C CA . GLN A 1 99 ? 3.223 0.555 -11.746 1.00 82.25 99 GLN A CA 1
ATOM 802 C C . GLN A 1 99 ? 3.472 1.484 -10.564 1.00 82.25 99 GLN A C 1
ATOM 804 O O . GLN A 1 99 ? 4.290 2.396 -10.674 1.00 82.25 99 GLN A O 1
ATOM 809 N N . PHE A 1 100 ? 2.850 1.210 -9.416 1.00 83.69 100 PHE A N 1
ATOM 810 C CA . PHE A 1 100 ? 3.130 1.923 -8.180 1.00 83.69 100 PHE A CA 1
ATOM 811 C C . PHE A 1 100 ? 4.603 1.800 -7.778 1.00 83.69 100 PHE A C 1
ATOM 813 O O . PHE A 1 100 ? 5.275 2.813 -7.588 1.00 83.69 100 PHE A O 1
ATOM 820 N N . PHE A 1 101 ? 5.148 0.585 -7.709 1.00 85.12 101 PHE A N 1
ATOM 821 C CA . PHE A 1 101 ? 6.554 0.383 -7.353 1.00 85.12 101 PHE A CA 1
ATOM 822 C C . PHE A 1 101 ? 7.518 1.011 -8.363 1.00 85.12 101 PHE A C 1
ATOM 824 O O . PHE A 1 101 ? 8.508 1.623 -7.962 1.00 85.12 101 PHE A O 1
ATOM 831 N N . ASN A 1 102 ? 7.218 0.926 -9.660 1.00 85.06 102 ASN A N 1
ATOM 832 C CA . ASN A 1 102 ? 8.000 1.569 -10.714 1.00 85.06 102 ASN A CA 1
ATOM 833 C C . ASN A 1 102 ? 7.957 3.101 -10.603 1.00 85.06 102 ASN A C 1
ATOM 835 O O . ASN A 1 102 ? 8.965 3.784 -10.782 1.00 85.06 102 ASN A O 1
ATOM 839 N N . HIS A 1 103 ? 6.796 3.651 -10.260 1.00 81.62 103 HIS A N 1
ATOM 840 C CA . HIS A 1 103 ? 6.626 5.072 -10.012 1.00 81.62 103 HIS A CA 1
ATOM 841 C C . HIS A 1 103 ? 7.446 5.540 -8.805 1.00 81.62 103 HIS A C 1
ATOM 843 O O . HIS A 1 103 ? 8.216 6.493 -8.925 1.00 81.62 103 HIS A O 1
ATOM 849 N N . MET A 1 104 ? 7.359 4.824 -7.678 1.00 79.75 104 MET A N 1
ATOM 850 C CA . MET A 1 104 ? 8.170 5.109 -6.493 1.00 79.75 104 MET A CA 1
ATOM 851 C C . MET A 1 104 ? 9.662 5.005 -6.813 1.00 79.75 104 MET A C 1
ATOM 853 O O . MET A 1 104 ? 10.423 5.901 -6.458 1.00 79.75 104 MET A O 1
ATOM 857 N N . TYR A 1 105 ? 10.083 3.970 -7.546 1.00 83.19 105 TYR A N 1
ATOM 858 C CA . TYR A 1 105 ? 11.462 3.843 -8.006 1.00 83.19 105 TYR A CA 1
ATOM 859 C C . TYR A 1 105 ? 11.912 5.088 -8.777 1.00 83.19 105 TYR A C 1
ATOM 861 O O . TYR A 1 105 ? 12.910 5.686 -8.395 1.00 83.19 105 TYR A O 1
ATOM 869 N N . ASN A 1 106 ? 11.149 5.531 -9.781 1.00 78.81 106 ASN A N 1
ATOM 870 C CA . ASN A 1 106 ? 11.478 6.722 -10.568 1.00 78.81 106 ASN A CA 1
ATOM 871 C C . ASN A 1 106 ? 11.526 8.004 -9.723 1.00 78.81 106 ASN A C 1
ATOM 873 O O . ASN A 1 106 ? 12.380 8.859 -9.963 1.00 78.81 106 ASN A O 1
ATOM 877 N N . LEU A 1 107 ? 10.631 8.150 -8.743 1.00 73.69 107 LEU A N 1
ATOM 878 C CA . LEU A 1 107 ? 10.620 9.296 -7.831 1.00 73.69 107 LEU A CA 1
ATOM 879 C C . LEU A 1 107 ? 11.860 9.350 -6.936 1.00 73.69 107 LEU A C 1
ATOM 881 O O . LEU A 1 107 ? 12.378 10.435 -6.696 1.00 73.69 107 LEU A O 1
ATOM 885 N N . TYR A 1 108 ? 12.322 8.201 -6.436 1.00 72.88 108 TYR A N 1
ATOM 886 C CA . TYR A 1 108 ? 13.482 8.122 -5.545 1.00 72.88 108 TYR A CA 1
ATOM 887 C C . TYR A 1 108 ? 14.818 7.986 -6.287 1.00 72.88 108 TYR A C 1
ATOM 889 O O . TYR A 1 108 ? 15.857 8.313 -5.720 1.00 72.88 108 TYR A O 1
ATOM 897 N N . SER A 1 109 ? 14.820 7.493 -7.529 1.00 75.38 109 SER A N 1
ATOM 898 C CA . SER A 1 109 ? 16.021 7.380 -8.364 1.00 75.38 109 SER A CA 1
ATOM 899 C C . SER A 1 109 ? 16.378 8.693 -9.048 1.00 75.38 109 SER A C 1
ATOM 901 O O . SER A 1 109 ? 17.548 8.952 -9.315 1.00 75.38 109 SER A O 1
ATOM 903 N N . ASN A 1 110 ? 15.375 9.513 -9.364 1.00 64.88 110 ASN A N 1
ATOM 904 C CA . ASN A 1 110 ? 15.604 10.896 -9.737 1.00 64.88 110 ASN A CA 1
ATOM 905 C C . ASN A 1 110 ? 15.751 11.703 -8.446 1.00 64.88 110 ASN A C 1
ATOM 907 O O . ASN A 1 110 ? 14.923 11.592 -7.550 1.00 64.88 110 ASN A O 1
ATOM 911 N N . ASP A 1 111 ? 16.751 12.576 -8.365 1.00 56.88 111 ASP A N 1
ATOM 912 C CA . ASP A 1 111 ? 16.998 13.500 -7.242 1.00 56.88 111 ASP A CA 1
ATOM 913 C C . ASP A 1 111 ? 15.832 14.497 -6.973 1.00 56.88 111 ASP A C 1
ATOM 915 O O . ASP A 1 111 ? 15.975 15.496 -6.273 1.00 56.88 111 ASP A O 1
ATOM 919 N N . MET A 1 112 ? 14.631 14.268 -7.520 1.00 52.62 112 MET A N 1
ATOM 920 C CA . MET A 1 112 ? 13.446 15.095 -7.291 1.00 52.62 112 MET A CA 1
ATOM 921 C C . MET A 1 112 ? 13.042 15.167 -5.819 1.00 52.62 112 MET A C 1
ATOM 923 O O . MET A 1 112 ? 12.453 16.168 -5.431 1.00 52.62 112 MET A O 1
ATOM 927 N N . LEU A 1 113 ? 13.376 14.155 -5.012 1.00 53.09 113 LEU A N 1
ATOM 928 C CA . LEU A 1 113 ? 13.120 14.146 -3.569 1.00 53.09 113 LEU A CA 1
ATOM 929 C C . LEU A 1 113 ? 14.316 14.598 -2.718 1.00 53.09 113 LEU A C 1
ATOM 931 O O . LEU A 1 113 ? 14.146 14.806 -1.518 1.00 53.09 113 LEU A O 1
ATOM 935 N N . SER A 1 114 ? 15.506 14.794 -3.300 1.00 56.78 114 SER A N 1
ATOM 936 C CA . SER A 1 114 ? 16.603 15.475 -2.592 1.00 56.78 114 SER A CA 1
ATOM 937 C C . SER A 1 114 ? 16.434 16.997 -2.600 1.00 56.78 114 SER A C 1
ATOM 939 O O . SER A 1 114 ? 17.076 17.698 -1.815 1.00 56.78 114 SER A O 1
ATOM 941 N N . ARG A 1 115 ? 15.500 17.512 -3.415 1.00 59.41 115 ARG A N 1
ATOM 942 C CA . ARG A 1 115 ? 14.969 18.875 -3.317 1.00 59.41 115 ARG A CA 1
ATOM 943 C C . ARG A 1 115 ? 13.537 18.878 -2.788 1.00 59.41 115 ARG A C 1
ATOM 945 O O . ARG A 1 115 ? 12.750 17.981 -3.069 1.00 59.41 115 ARG A O 1
ATOM 952 N N . SER A 1 116 ? 13.173 19.934 -2.068 1.00 57.09 116 SER A N 1
ATOM 953 C CA . SER A 1 116 ? 11.777 20.175 -1.701 1.00 57.09 116 SER A CA 1
ATOM 954 C C . SER A 1 116 ? 10.922 20.338 -2.962 1.00 57.09 116 SER A C 1
ATOM 956 O O . SER A 1 116 ? 11.255 21.136 -3.843 1.00 57.09 116 SER A O 1
ATOM 958 N N . LEU A 1 117 ? 9.819 19.593 -3.037 1.00 62.84 117 LEU A N 1
ATOM 959 C CA . LEU A 1 117 ? 8.808 19.738 -4.083 1.00 62.84 117 LEU A CA 1
ATOM 960 C C . LEU A 1 117 ? 7.802 20.821 -3.690 1.00 62.84 117 LEU A C 1
ATOM 962 O O . LEU A 1 117 ? 7.409 20.931 -2.527 1.00 62.84 117 LEU A O 1
ATOM 966 N N . THR A 1 118 ? 7.350 21.601 -4.667 1.00 73.19 118 THR A N 1
ATOM 967 C CA . THR A 1 118 ? 6.151 22.430 -4.500 1.00 73.19 118 THR A CA 1
ATOM 968 C C . THR A 1 118 ? 4.900 21.550 -4.462 1.00 73.19 118 THR A C 1
ATOM 970 O O . THR A 1 118 ? 4.892 20.437 -4.985 1.00 73.19 118 THR A O 1
ATOM 973 N N . GLU A 1 119 ? 3.807 22.053 -3.888 1.00 68.69 119 GLU A N 1
ATOM 974 C CA . GLU A 1 119 ? 2.523 21.335 -3.841 1.00 68.69 119 GLU A CA 1
ATOM 975 C C . GLU A 1 119 ? 2.017 20.941 -5.243 1.00 68.69 119 GLU A C 1
ATOM 977 O O . GLU A 1 119 ? 1.511 19.839 -5.440 1.00 68.69 119 GLU A O 1
ATOM 982 N N . SER A 1 120 ? 2.229 21.804 -6.243 1.00 69.12 120 SER A N 1
ATOM 983 C CA . SER A 1 120 ? 1.884 21.532 -7.645 1.00 69.12 120 SER A CA 1
ATOM 984 C C . SER A 1 120 ? 2.711 20.389 -8.240 1.00 69.12 120 SER A C 1
ATOM 986 O O . SER A 1 120 ? 2.166 19.495 -8.892 1.00 69.12 120 SER A O 1
ATOM 988 N N . GLU A 1 121 ? 4.022 20.377 -7.983 1.00 61.94 121 GLU A N 1
ATOM 989 C CA . GLU A 1 121 ? 4.905 19.290 -8.414 1.00 61.94 121 GLU A CA 1
ATOM 990 C C . GLU A 1 121 ? 4.537 17.983 -7.713 1.00 61.94 121 GLU A C 1
ATOM 992 O O . GLU A 1 121 ? 4.427 16.950 -8.362 1.00 61.94 121 GLU A O 1
ATOM 997 N N . TYR A 1 122 ? 4.270 18.021 -6.411 1.00 65.19 122 TYR A N 1
ATOM 998 C CA . TYR A 1 122 ? 3.842 16.848 -5.658 1.00 65.19 122 TYR A CA 1
ATOM 999 C C . TYR A 1 122 ? 2.513 16.281 -6.185 1.00 65.19 122 TYR A C 1
ATOM 1001 O O . TYR A 1 122 ? 2.397 15.082 -6.435 1.00 65.19 122 TYR A O 1
ATOM 1009 N N . ASN A 1 123 ? 1.527 17.136 -6.461 1.00 64.25 123 ASN A N 1
ATOM 1010 C CA . ASN A 1 123 ? 0.255 16.701 -7.033 1.00 64.25 123 ASN A CA 1
ATOM 1011 C C . ASN A 1 123 ? 0.402 16.149 -8.457 1.00 64.25 123 ASN A C 1
ATOM 1013 O O . ASN A 1 123 ? -0.248 15.164 -8.798 1.00 64.25 123 ASN A O 1
ATOM 1017 N N . SER A 1 124 ? 1.264 16.740 -9.283 1.00 67.25 124 SER A N 1
ATOM 1018 C CA . SER A 1 124 ? 1.443 16.332 -10.683 1.00 67.25 124 SER A CA 1
ATOM 1019 C C . SER A 1 124 ? 2.301 15.077 -10.831 1.00 67.25 124 SER A C 1
ATOM 1021 O O . SER A 1 124 ? 2.017 14.236 -11.678 1.00 67.25 124 SER A O 1
ATOM 1023 N N . TYR A 1 125 ? 3.345 14.943 -10.009 1.00 63.19 125 TYR A N 1
ATOM 1024 C CA . TYR A 1 125 ? 4.318 13.859 -10.110 1.00 63.19 125 TYR A CA 1
ATOM 1025 C C . TYR A 1 125 ? 4.061 12.705 -9.160 1.00 63.19 125 TYR A C 1
ATOM 1027 O O . TYR A 1 125 ? 4.670 11.675 -9.377 1.00 63.19 125 TYR A O 1
ATOM 1035 N N . VAL A 1 126 ? 3.217 12.847 -8.135 1.00 63.97 126 VAL A N 1
ATOM 1036 C CA . VAL A 1 126 ? 2.935 11.765 -7.176 1.00 63.97 126 VAL A CA 1
ATOM 1037 C C . VAL A 1 126 ? 1.455 11.401 -7.212 1.00 63.97 126 VAL A C 1
ATOM 1039 O O . VAL A 1 126 ? 1.098 10.284 -7.579 1.00 63.97 126 VAL A O 1
ATOM 1042 N N . TRP A 1 127 ? 0.567 12.346 -6.896 1.00 61.78 127 TRP A N 1
ATOM 1043 C CA . TRP A 1 127 ? -0.858 12.032 -6.729 1.00 61.78 127 TRP A CA 1
ATOM 1044 C C . TRP A 1 127 ? -1.609 11.790 -8.030 1.00 61.78 127 TRP A C 1
ATOM 1046 O O . TRP A 1 127 ? -2.397 10.854 -8.102 1.00 61.78 127 TRP A O 1
ATOM 1056 N N . THR A 1 128 ? -1.386 12.601 -9.062 1.00 66.81 128 THR A N 1
ATOM 1057 C CA . THR A 1 128 ? -2.133 12.486 -10.323 1.00 66.81 128 THR A CA 1
ATOM 1058 C C . THR A 1 128 ? -1.902 11.131 -10.997 1.00 66.81 128 THR A C 1
ATOM 1060 O O . THR A 1 128 ? -2.893 10.478 -11.315 1.00 66.81 128 THR A O 1
ATOM 1063 N N . PRO A 1 129 ? -0.658 10.629 -11.152 1.00 61.72 129 PRO A N 1
ATOM 1064 C CA . PRO A 1 129 ? -0.431 9.287 -11.679 1.00 61.72 129 PRO A CA 1
ATOM 1065 C C . PRO A 1 129 ? -1.092 8.217 -10.806 1.00 61.72 129 PRO A C 1
ATOM 1067 O O . PRO A 1 129 ? -1.832 7.391 -11.328 1.00 61.72 129 PRO A O 1
ATOM 1070 N N . LEU A 1 130 ? -0.906 8.276 -9.483 1.00 62.44 130 LEU A N 1
ATOM 1071 C CA . LEU A 1 130 ? -1.500 7.329 -8.535 1.00 62.44 130 LEU A CA 1
ATOM 1072 C C . LEU A 1 130 ? -3.025 7.247 -8.639 1.00 62.44 130 LEU A C 1
ATOM 1074 O O . LEU A 1 130 ? -3.585 6.158 -8.732 1.00 62.44 130 LEU A O 1
ATOM 1078 N N . ILE A 1 131 ? -3.695 8.398 -8.661 1.00 61.00 131 ILE A N 1
ATOM 1079 C CA . ILE A 1 131 ? -5.153 8.499 -8.765 1.00 61.00 131 ILE A CA 1
ATOM 1080 C C . ILE A 1 131 ? -5.624 8.031 -10.146 1.00 61.00 131 ILE A C 1
ATOM 1082 O O . ILE A 1 131 ? -6.604 7.293 -10.237 1.00 61.00 131 ILE A O 1
ATOM 1086 N N . CYS A 1 132 ? -4.924 8.403 -11.222 1.00 57.41 132 CYS A N 1
ATOM 1087 C CA . CYS A 1 132 ? -5.243 7.931 -12.568 1.00 57.41 132 CYS A CA 1
ATOM 1088 C C . CYS A 1 132 ? -5.155 6.402 -12.667 1.00 57.41 132 CYS A C 1
ATOM 1090 O O . CYS A 1 132 ? -6.083 5.771 -13.168 1.00 57.41 132 CYS A O 1
ATOM 1092 N N . TYR A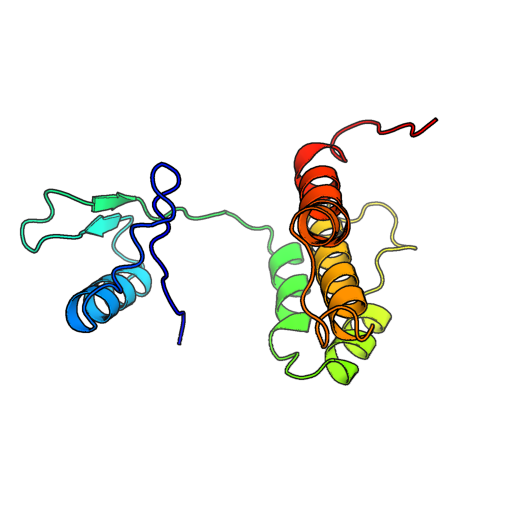 1 133 ? -4.093 5.798 -12.139 1.00 59.69 133 TYR A N 1
ATOM 1093 C CA . TYR A 1 133 ? -3.939 4.343 -12.134 1.00 59.69 133 TYR A CA 1
ATOM 1094 C C . TYR A 1 133 ? -4.982 3.653 -11.241 1.00 59.69 133 TYR A C 1
ATOM 1096 O O . TYR A 1 133 ? -5.573 2.656 -11.646 1.00 59.69 133 TYR A O 1
ATOM 1104 N N . ALA A 1 134 ? -5.272 4.202 -10.057 1.00 58.06 134 ALA A N 1
ATOM 1105 C CA . ALA A 1 134 ? -6.194 3.583 -9.102 1.00 58.06 134 ALA A CA 1
ATOM 1106 C C . ALA A 1 134 ? -7.665 3.658 -9.543 1.00 58.06 134 ALA A C 1
ATOM 1108 O O . ALA A 1 134 ? -8.450 2.753 -9.251 1.00 58.06 134 ALA A O 1
ATOM 1109 N N . PHE A 1 135 ? -8.053 4.736 -10.233 1.00 53.03 135 PHE A N 1
ATOM 1110 C CA . PHE A 1 135 ? -9.463 5.042 -10.492 1.00 53.03 135 PHE A CA 1
ATOM 1111 C C . PHE A 1 135 ? -9.838 5.141 -11.972 1.00 53.03 135 PHE A C 1
ATOM 1113 O O . PHE A 1 135 ? -11.003 4.918 -12.300 1.00 53.03 135 PHE A O 1
ATOM 1120 N N . LEU A 1 136 ? -8.903 5.463 -12.870 1.00 50.84 136 LEU A N 1
ATOM 1121 C CA . LEU A 1 136 ? -9.217 5.786 -14.268 1.00 50.84 136 LEU A CA 1
ATOM 1122 C C . LEU A 1 136 ? -8.780 4.708 -15.278 1.00 50.84 136 LEU A C 1
ATOM 1124 O O . LEU A 1 136 ? -9.328 4.663 -16.378 1.00 50.84 136 LEU A O 1
ATOM 1128 N N . GLU A 1 137 ? -7.890 3.774 -14.922 1.00 52.03 137 GLU A N 1
ATOM 1129 C CA . GLU A 1 137 ? -7.537 2.649 -15.812 1.00 52.03 137 GLU A CA 1
ATOM 1130 C C . GLU A 1 137 ? -8.602 1.541 -15.906 1.00 52.03 137 GLU A C 1
ATOM 1132 O O . GLU A 1 137 ? -8.509 0.677 -16.777 1.00 52.03 137 GLU A O 1
ATOM 1137 N N . LYS A 1 138 ? -9.684 1.588 -15.112 1.00 51.22 138 LYS A N 1
ATOM 1138 C CA . LYS A 1 138 ? -10.805 0.633 -15.252 1.00 51.22 138 LYS A CA 1
ATOM 1139 C C . LYS A 1 138 ? -11.628 0.811 -16.538 1.00 51.22 138 LYS A C 1
ATOM 1141 O O . LYS A 1 138 ? -12.466 -0.034 -16.845 1.00 51.22 138 LYS A O 1
ATOM 1146 N N . GLY A 1 139 ? -11.380 1.853 -17.331 1.00 43.22 139 GLY A N 1
ATOM 1147 C CA . GLY A 1 139 ? -11.954 1.966 -18.668 1.00 43.22 139 GLY A CA 1
ATOM 1148 C C . GLY A 1 139 ? -11.652 3.300 -19.336 1.00 43.22 139 GLY A C 1
ATOM 1149 O O . GLY A 1 139 ? -12.302 4.292 -19.042 1.00 43.22 139 GLY A O 1
ATOM 1150 N N . ASN A 1 140 ? -10.745 3.279 -20.315 1.00 45.19 140 ASN A N 1
ATOM 1151 C CA . ASN A 1 140 ? -10.473 4.357 -21.273 1.00 45.19 140 ASN A CA 1
ATOM 1152 C C . ASN A 1 140 ? -9.979 5.693 -20.688 1.00 45.19 140 ASN A C 1
ATOM 1154 O O . ASN A 1 140 ? -10.769 6.587 -20.396 1.00 45.19 140 ASN A O 1
ATOM 1158 N N . ILE A 1 141 ? -8.667 5.926 -20.769 1.00 37.56 141 ILE A N 1
ATOM 1159 C CA . ILE A 1 141 ? -8.152 7.286 -20.953 1.00 37.56 141 ILE A CA 1
ATOM 1160 C C . ILE A 1 141 ? -7.528 7.380 -22.348 1.00 37.56 141 ILE A C 1
ATOM 1162 O O . ILE A 1 141 ? -6.441 6.868 -22.603 1.00 37.56 141 ILE A O 1
ATOM 1166 N N . ARG A 1 142 ? -8.227 8.052 -23.270 1.00 35.47 142 ARG A N 1
ATOM 1167 C CA . ARG A 1 142 ? -7.590 8.696 -24.424 1.00 35.47 142 ARG A CA 1
ATOM 1168 C C . ARG A 1 142 ? -7.144 10.072 -23.958 1.00 35.47 142 ARG A C 1
ATOM 1170 O O . ARG A 1 142 ? -7.989 10.926 -23.713 1.00 35.47 142 ARG A O 1
ATOM 1177 N N . ILE A 1 143 ? -5.839 10.269 -23.831 1.00 29.69 143 ILE A N 1
ATOM 1178 C CA . ILE A 1 143 ? -5.266 11.601 -23.653 1.00 29.69 143 ILE A CA 1
ATOM 1179 C C . ILE A 1 143 ? -5.018 12.146 -25.061 1.00 29.69 143 ILE A C 1
ATOM 1181 O O . ILE A 1 143 ? -4.196 11.604 -25.800 1.00 29.69 143 ILE A O 1
ATOM 1185 N N . SER A 1 144 ? -5.819 13.136 -25.450 1.00 32.25 144 SER A N 1
ATOM 1186 C CA . SER A 1 144 ? -5.589 14.019 -26.598 1.00 32.25 144 SER A CA 1
ATOM 1187 C C . SER A 1 144 ? -4.619 15.129 -26.232 1.00 32.25 144 SER A C 1
ATOM 1189 O O . SER A 1 144 ? -4.812 15.673 -25.119 1.00 32.25 144 SER A O 1
#

Foldseek 3Di:
DDQDFDQDPVDNPPRDRDPPVQVVQQVVVVPDPVAQWRASDPVSPHIDGNDDDDDPPVLVVLVVLCVPVPDLVSLVVSLVVLPPPPDPPDDLSSVLVSVLSVLVSVCVVPCVVVDDDDPVCCCVSPVVVNCCSVPVVVDDDDDD

Organism: NCBI:txid1348616

Radius of gyration: 18.99 Å; chains: 1; bounding box: 37×38×54 Å